Protein AF-A0A925IRX0-F1 (afdb_monomer_lite)

Foldseek 3Di:
DDDDDDDDDDDDDDDDDDDDDDDDDDDDDDPPPPPPVPQPPQDPAACQCCVVQAQHWCVVVVVCNVNVVLVQVCVQCVVCSVVVVQFFDDKGGFHDDPQKTKIKGGHVPPCQQWIKIWIAGNPVRWIKIWIQHQLDIDITTGVPDDDDDDDVRVVVVVVSSVSNND

Radius of gyration: 24.87 Å; chains: 1; bounding box: 64×58×49 Å

Secondary structure (DSSP, 8-state):
--------------------------------------PPS-----GGGGGGGTTS-GGGGTHHHHTTHHHHHHHHHGGGHHHHHHT--EEPPPEEETTEEEEEEE-TT-TTTEEEEEEEETTTTEEEEEEEETTEEEEEEGGG--PPPPHHHHHHHHHHHHHTT-

pLDDT: mean 82.04, std 22.88, range [30.75, 98.75]

Structure (mmCIF, N/CA/C/O backbone):
data_AF-A0A925IRX0-F1
#
_entry.id   AF-A0A925IRX0-F1
#
loop_
_atom_site.group_PDB
_atom_site.id
_atom_site.type_symbol
_atom_site.label_atom_id
_atom_site.label_alt_id
_atom_site.label_comp_id
_atom_site.label_asym_id
_atom_site.label_entity_id
_atom_site.label_seq_id
_atom_site.pdbx_PDB_ins_code
_atom_site.Cartn_x
_atom_site.Cartn_y
_atom_site.Cartn_z
_atom_site.occupancy
_atom_site.B_iso_or_equiv
_atom_site.auth_seq_id
_atom_site.auth_comp_id
_atom_site.auth_asym_id
_atom_site.auth_atom_id
_atom_site.pdbx_PDB_model_num
ATOM 1 N N . MET A 1 1 ? -40.282 -42.799 31.277 1.00 43.88 1 MET A N 1
ATOM 2 C CA . MET A 1 1 ? -39.822 -42.235 29.990 1.00 43.88 1 MET A CA 1
ATOM 3 C C . MET A 1 1 ? -40.592 -42.891 28.855 1.00 43.88 1 MET A C 1
ATOM 5 O O . MET A 1 1 ? -40.743 -44.103 28.895 1.00 43.88 1 MET A O 1
ATOM 9 N N . LYS A 1 2 ? -40.968 -42.069 27.864 1.00 43.22 2 LYS A N 1
ATOM 10 C CA . LYS A 1 2 ? -41.411 -42.392 26.493 1.00 43.22 2 LYS A CA 1
ATOM 11 C C . LYS A 1 2 ? -42.859 -42.869 26.315 1.00 43.22 2 LYS A C 1
ATOM 13 O O . LYS A 1 2 ? -43.151 -44.056 26.311 1.00 43.22 2 LYS A O 1
ATOM 18 N N . TYR A 1 3 ? -43.717 -41.882 26.062 1.00 48.50 3 TYR A N 1
ATOM 19 C CA . TYR A 1 3 ? -44.943 -42.017 25.283 1.00 48.50 3 TYR A CA 1
ATOM 20 C C . TYR A 1 3 ? -44.825 -41.209 23.982 1.00 48.50 3 TYR A C 1
ATOM 22 O O . TYR A 1 3 ? -44.063 -40.244 23.936 1.00 48.50 3 TYR A O 1
ATOM 30 N N . PHE A 1 4 ? -45.681 -41.576 23.022 1.00 51.09 4 PHE A N 1
ATOM 31 C CA . PHE A 1 4 ? -46.110 -40.835 21.827 1.00 51.09 4 PHE A CA 1
ATOM 32 C C . PHE A 1 4 ? -45.098 -40.798 20.672 1.00 51.09 4 PHE A C 1
ATOM 34 O O . PHE A 1 4 ? -44.084 -40.122 20.747 1.00 51.09 4 PHE A O 1
ATOM 41 N N . THR A 1 5 ? -45.196 -41.650 19.643 1.00 53.38 5 THR A N 1
ATOM 42 C CA . THR A 1 5 ? -46.259 -41.843 18.623 1.00 53.38 5 THR A CA 1
ATOM 43 C C . THR A 1 5 ? -46.452 -40.621 17.713 1.00 53.38 5 THR A C 1
ATOM 45 O O . THR A 1 5 ? -46.719 -39.529 18.198 1.00 53.38 5 THR A O 1
ATOM 48 N N . VAL A 1 6 ? -46.460 -40.905 16.402 1.00 52.84 6 VAL A N 1
ATOM 49 C CA . VAL A 1 6 ? -47.208 -40.262 15.297 1.00 52.84 6 VAL A CA 1
ATOM 50 C C . VAL A 1 6 ? -46.368 -39.631 14.166 1.00 52.84 6 VAL A C 1
ATOM 52 O O . VAL A 1 6 ? -45.613 -38.680 14.321 1.00 52.84 6 VAL A O 1
ATOM 55 N N . ILE A 1 7 ? -46.589 -40.257 13.010 1.00 58.22 7 ILE A N 1
ATOM 56 C CA . ILE A 1 7 ? -46.227 -40.029 11.607 1.00 58.22 7 ILE A CA 1
ATOM 57 C C . ILE A 1 7 ? -46.893 -38.770 11.021 1.00 58.22 7 ILE A C 1
ATOM 59 O O . ILE A 1 7 ? -48.077 -38.584 11.268 1.00 58.22 7 ILE A O 1
ATOM 63 N N . THR A 1 8 ? -46.203 -38.038 10.130 1.00 55.28 8 THR A N 1
ATOM 64 C CA . THR A 1 8 ? -46.781 -37.311 8.958 1.00 55.28 8 THR A CA 1
ATOM 65 C C . THR A 1 8 ? -45.620 -36.834 8.057 1.00 55.28 8 THR A C 1
ATOM 67 O O . THR A 1 8 ? -44.768 -36.097 8.536 1.00 55.28 8 THR A O 1
ATOM 70 N N . VAL A 1 9 ? -45.346 -37.418 6.874 1.00 49.88 9 VAL A N 1
ATOM 71 C CA . VAL A 1 9 ? -45.992 -37.204 5.544 1.00 49.88 9 VAL A CA 1
ATOM 72 C C . VAL A 1 9 ? -45.845 -35.730 5.109 1.00 49.88 9 VAL A C 1
ATOM 74 O O . VAL A 1 9 ? -46.446 -34.867 5.727 1.00 49.88 9 VAL A O 1
ATOM 77 N N . LEU A 1 10 ? -44.878 -35.350 4.259 1.00 52.12 10 LEU A N 1
ATOM 78 C CA . LEU A 1 10 ? -44.759 -35.520 2.793 1.00 52.12 10 LEU A CA 1
ATOM 79 C C . LEU A 1 10 ? -45.610 -34.507 1.975 1.00 52.12 10 LEU A C 1
ATOM 81 O O . LEU A 1 10 ? -46.830 -34.519 2.064 1.00 52.12 10 LEU A O 1
ATOM 85 N N . ILE A 1 11 ? -44.911 -33.771 1.084 1.00 51.62 11 ILE A N 1
ATOM 86 C CA . ILE A 1 11 ? -45.360 -33.115 -0.174 1.00 51.62 11 ILE A CA 1
ATOM 87 C C . ILE A 1 11 ? -46.099 -31.754 -0.069 1.00 51.62 11 ILE A C 1
ATOM 89 O O . ILE A 1 11 ? -47.237 -31.682 0.372 1.00 51.62 11 ILE A O 1
ATOM 93 N N . LEU A 1 12 ? -45.482 -30.676 -0.590 1.00 51.78 12 LEU A N 1
ATOM 94 C CA . LEU A 1 12 ? -45.866 -30.057 -1.879 1.00 51.78 12 LEU A CA 1
ATOM 95 C C . LEU A 1 12 ? -44.923 -28.928 -2.330 1.00 51.78 12 LEU A C 1
ATOM 97 O O . LEU A 1 12 ? -44.625 -27.986 -1.602 1.00 51.78 12 LEU A O 1
ATOM 101 N N . LEU A 1 13 ? -44.518 -29.055 -3.595 1.00 52.34 13 LEU A N 1
ATOM 102 C CA . LEU A 1 13 ? -43.971 -28.028 -4.471 1.00 52.34 13 LEU A CA 1
ATOM 103 C C . LEU A 1 13 ? -44.985 -26.905 -4.721 1.00 52.34 13 LEU A C 1
ATOM 105 O O . LEU A 1 13 ? -46.147 -27.182 -5.009 1.00 52.34 13 LEU A O 1
ATOM 109 N N . ILE A 1 14 ? -44.490 -25.670 -4.802 1.00 61.84 14 ILE A N 1
ATOM 110 C CA . ILE A 1 14 ? -45.041 -24.646 -5.695 1.00 61.84 14 ILE A CA 1
ATOM 111 C C . ILE A 1 14 ? -43.889 -23.949 -6.422 1.00 61.84 14 ILE A C 1
ATOM 113 O O . ILE A 1 14 ? -43.140 -23.165 -5.848 1.00 61.84 14 ILE A O 1
ATOM 117 N N . CYS A 1 15 ? -43.766 -24.266 -7.711 1.00 49.09 15 CYS A N 1
ATOM 118 C CA . CYS A 1 15 ? -43.222 -23.365 -8.718 1.00 49.09 15 CYS A CA 1
ATOM 119 C C . CYS A 1 15 ? -44.231 -22.235 -8.958 1.00 49.09 15 CYS A C 1
ATOM 121 O O . CYS A 1 15 ? -45.421 -22.511 -9.101 1.00 49.09 15 CYS A O 1
ATOM 123 N N . SER A 1 16 ? -43.758 -21.000 -9.126 1.00 52.62 16 SER A N 1
ATOM 124 C CA . SER A 1 16 ? -44.437 -20.054 -10.012 1.00 52.62 16 SER A CA 1
ATOM 125 C C . SER A 1 16 ? -43.451 -19.065 -10.629 1.00 52.62 16 SER A C 1
ATOM 127 O O . SER A 1 16 ? -42.459 -18.677 -10.018 1.00 52.62 16 SER A O 1
ATOM 129 N N . CYS A 1 17 ? -43.709 -18.751 -11.893 1.00 47.41 17 CYS A N 1
ATOM 130 C CA . CYS A 1 17 ? -42.806 -18.155 -12.867 1.00 47.41 17 CYS A CA 1
ATOM 131 C C . CYS A 1 17 ? -43.184 -16.694 -13.206 1.00 47.41 17 CYS A C 1
ATOM 133 O O . CYS A 1 17 ? -44.300 -16.265 -12.945 1.00 47.41 17 CYS A O 1
ATOM 135 N N . LYS A 1 18 ? -42.307 -16.058 -14.004 1.00 48.94 18 LYS A N 1
ATOM 136 C CA . LYS A 1 18 ? -42.635 -15.340 -15.263 1.00 48.94 18 LYS A CA 1
ATOM 137 C C . LYS A 1 18 ? -43.004 -13.840 -15.235 1.00 48.94 18 LYS A C 1
ATOM 139 O O . LYS A 1 18 ? -44.150 -13.457 -15.084 1.00 48.94 18 LYS A O 1
ATOM 144 N N . ASN A 1 19 ? -41.970 -13.053 -15.540 1.00 41.97 19 ASN A N 1
ATOM 145 C CA . ASN A 1 19 ? -41.786 -12.029 -16.588 1.00 41.97 19 ASN A CA 1
ATOM 146 C C . ASN A 1 19 ? -42.921 -11.102 -17.109 1.00 41.97 19 ASN A C 1
ATOM 148 O O . ASN A 1 19 ? -43.944 -11.568 -17.603 1.00 41.97 19 ASN A O 1
ATOM 152 N N . ASN A 1 20 ? -42.497 -9.832 -17.254 1.00 44.22 20 ASN A N 1
ATOM 153 C CA . ASN A 1 20 ? -42.852 -8.730 -18.171 1.00 44.22 20 ASN A CA 1
ATOM 154 C C . ASN A 1 20 ? -43.992 -7.724 -17.887 1.00 44.22 20 ASN A C 1
ATOM 156 O O . ASN A 1 20 ? -45.174 -8.030 -17.979 1.00 44.22 20 ASN A O 1
ATOM 160 N N . SER A 1 21 ? -43.517 -6.474 -17.756 1.00 41.56 21 SER A N 1
ATOM 161 C CA . SER A 1 21 ? -43.983 -5.182 -18.288 1.00 41.56 21 SER A CA 1
ATOM 162 C C . SER A 1 21 ? -45.386 -4.657 -17.991 1.00 41.56 21 SER A C 1
ATOM 164 O O . SER A 1 21 ? -46.404 -5.167 -18.447 1.00 41.56 21 SER A O 1
ATOM 166 N N . SER A 1 22 ? -45.390 -3.455 -17.418 1.00 43.50 22 SER A N 1
ATOM 167 C CA . SER A 1 22 ? -46.325 -2.383 -17.758 1.00 43.50 22 SER A CA 1
ATOM 168 C C . SER A 1 22 ? -45.550 -1.054 -17.757 1.00 43.50 22 SER A C 1
ATOM 170 O O . SER A 1 22 ? -44.928 -0.714 -16.753 1.00 43.50 22 SER A O 1
ATOM 172 N N . ASN A 1 23 ? -45.554 -0.360 -18.905 1.00 41.97 23 ASN A N 1
ATOM 173 C CA . ASN A 1 23 ? -45.399 1.104 -19.027 1.00 41.97 23 ASN A CA 1
ATOM 174 C C . ASN A 1 23 ? -46.487 1.783 -18.153 1.00 41.97 23 ASN A C 1
ATOM 176 O O . ASN A 1 23 ? -47.476 1.134 -17.824 1.00 41.97 23 ASN A O 1
ATOM 180 N N . ASP A 1 24 ? -46.459 3.047 -17.745 1.00 38.00 24 ASP A N 1
ATOM 181 C CA . ASP A 1 24 ? -45.922 4.284 -18.315 1.00 38.00 24 ASP A CA 1
ATOM 182 C C . ASP A 1 24 ? -46.058 5.378 -17.231 1.00 38.00 24 ASP A C 1
ATOM 184 O O . ASP A 1 24 ? -46.869 5.211 -16.315 1.00 38.00 24 ASP A O 1
ATOM 188 N N . GLY A 1 25 ? -45.377 6.520 -17.379 1.00 32.44 25 GLY A N 1
ATOM 189 C CA . GLY A 1 25 ? -45.796 7.757 -16.694 1.00 32.44 25 GLY A CA 1
ATOM 190 C C . GLY A 1 25 ? -44.708 8.587 -16.012 1.00 32.44 25 GLY A C 1
ATOM 191 O O . GLY A 1 25 ? -44.639 8.617 -14.790 1.00 32.44 25 GLY A O 1
ATOM 192 N N . ASP A 1 26 ? -43.892 9.248 -16.837 1.00 32.72 26 ASP A N 1
ATOM 193 C CA . ASP A 1 26 ? -43.465 10.659 -16.757 1.00 32.72 26 ASP A CA 1
ATOM 194 C C . ASP A 1 26 ? -43.379 11.364 -15.379 1.00 32.72 26 ASP A C 1
ATOM 196 O O . ASP A 1 26 ? -44.384 11.555 -14.697 1.00 32.72 26 ASP A O 1
ATOM 200 N N . MET A 1 27 ? -42.187 11.869 -15.025 1.00 30.75 27 MET A N 1
ATOM 201 C CA . MET A 1 27 ? -41.894 13.318 -14.977 1.00 30.75 27 MET A CA 1
ATOM 202 C C . MET A 1 27 ? -40.616 13.629 -14.163 1.00 30.75 27 MET A C 1
ATOM 204 O O . MET A 1 27 ? -40.441 13.180 -13.036 1.00 30.75 27 MET A O 1
ATOM 208 N N . GLN A 1 28 ? -39.790 14.509 -14.742 1.00 31.94 28 GLN A N 1
ATOM 209 C CA . GLN A 1 28 ? -38.768 15.375 -14.125 1.00 31.94 28 GLN A CA 1
ATOM 210 C C . GLN A 1 28 ? -37.392 14.820 -13.684 1.00 31.94 28 GLN A C 1
ATOM 212 O O . GLN A 1 28 ? -37.211 14.225 -12.630 1.00 31.94 28 GLN A O 1
ATOM 217 N N . THR A 1 29 ? -36.393 15.270 -14.455 1.00 31.16 29 THR A N 1
ATOM 218 C CA . THR A 1 29 ? -35.217 16.039 -14.000 1.00 31.16 29 THR A CA 1
ATOM 219 C C . THR A 1 29 ? -34.225 15.354 -13.063 1.00 31.16 29 THR A C 1
ATOM 221 O O . THR A 1 29 ? -34.342 15.424 -11.847 1.00 31.16 29 THR A O 1
ATOM 224 N N . THR A 1 30 ? -33.130 14.851 -13.628 1.00 32.03 30 THR A N 1
ATOM 225 C CA . THR A 1 30 ? -31.762 15.393 -13.471 1.00 32.03 30 THR A CA 1
ATOM 226 C C . THR A 1 30 ? -30.802 14.428 -14.155 1.00 32.03 30 THR A C 1
ATOM 228 O O . THR A 1 30 ? -30.799 13.238 -13.850 1.00 32.03 30 THR A O 1
ATOM 231 N N . ASP A 1 31 ? -29.990 14.943 -15.079 1.00 32.28 31 ASP A N 1
ATOM 232 C CA . ASP A 1 31 ? -28.845 14.231 -15.644 1.00 32.28 31 ASP A CA 1
ATOM 233 C C . ASP A 1 31 ? -27.882 13.851 -14.512 1.00 32.28 31 ASP A C 1
ATOM 235 O O . ASP A 1 31 ? -26.981 14.603 -14.138 1.00 32.28 31 ASP A O 1
ATOM 239 N N . SER A 1 32 ? -28.087 12.672 -13.934 1.00 37.88 32 SER A N 1
ATOM 240 C CA . SER A 1 32 ? -27.049 11.981 -13.188 1.00 37.88 32 SER A CA 1
ATOM 241 C C . SER A 1 32 ? -26.114 11.379 -14.220 1.00 37.88 32 SER A C 1
ATOM 243 O O . SER A 1 32 ? -26.331 10.278 -14.722 1.00 37.88 32 SER A O 1
ATOM 245 N N . ALA A 1 33 ? -25.087 12.153 -14.566 1.00 39.28 33 ALA A N 1
ATOM 246 C CA . ALA A 1 33 ? -23.871 11.622 -15.145 1.00 39.28 33 ALA A CA 1
ATOM 247 C C . ALA A 1 33 ? -23.276 10.648 -14.122 1.00 39.28 33 ALA A C 1
ATOM 249 O O . ALA A 1 33 ? -22.494 11.029 -13.250 1.00 39.28 33 ALA A O 1
ATOM 250 N N . ASP A 1 34 ? -23.709 9.393 -14.219 1.00 35.44 34 ASP A N 1
ATOM 251 C CA . ASP A 1 34 ? -23.053 8.237 -13.636 1.00 35.44 34 ASP A CA 1
ATOM 252 C C . ASP A 1 34 ? -21.657 8.182 -14.255 1.00 35.44 34 ASP A C 1
ATOM 254 O O . ASP A 1 34 ? -21.417 7.620 -15.326 1.00 35.44 34 ASP A O 1
ATOM 258 N N . THR A 1 35 ? -20.732 8.909 -13.632 1.00 39.03 35 THR A N 1
ATOM 259 C CA . THR A 1 35 ? -19.317 8.813 -13.947 1.00 39.03 35 THR A CA 1
ATOM 260 C C . THR A 1 35 ? -18.860 7.505 -13.331 1.00 39.03 35 THR A C 1
ATOM 262 O O . THR A 1 35 ? -18.228 7.477 -12.276 1.00 39.03 35 THR A O 1
ATOM 265 N N . ALA A 1 36 ? -19.200 6.407 -14.006 1.00 42.88 36 ALA A N 1
ATOM 266 C CA . ALA A 1 36 ? -18.468 5.171 -13.889 1.00 42.88 36 ALA A CA 1
ATOM 267 C C . ALA A 1 36 ? -17.001 5.540 -14.120 1.00 42.88 36 ALA A C 1
ATOM 269 O O . ALA A 1 36 ? -16.594 5.865 -15.240 1.00 42.88 36 ALA A O 1
ATOM 270 N N . MET A 1 37 ? -16.222 5.577 -13.034 1.00 36.56 37 MET A N 1
ATOM 271 C CA . MET A 1 37 ? -14.770 5.649 -13.103 1.00 36.56 37 MET A CA 1
ATOM 272 C C . MET A 1 37 ? -14.332 4.445 -13.924 1.00 36.56 37 MET A C 1
ATOM 274 O O . MET A 1 37 ? -14.198 3.336 -13.414 1.00 36.56 37 MET A O 1
ATOM 278 N N . THR A 1 38 ? -14.149 4.670 -15.220 1.00 38.03 38 THR A N 1
ATOM 279 C CA . THR A 1 38 ? -13.452 3.744 -16.092 1.00 38.03 38 THR A CA 1
ATOM 280 C C . THR A 1 38 ? -12.027 3.734 -15.572 1.00 38.03 38 THR A C 1
ATOM 282 O O . THR A 1 38 ? -11.257 4.665 -15.817 1.00 38.03 38 THR A O 1
ATOM 285 N N . LEU A 1 39 ? -11.716 2.727 -14.753 1.00 51.31 39 LEU A N 1
ATOM 286 C CA . LEU A 1 39 ? -10.352 2.437 -14.352 1.00 51.31 39 LEU A CA 1
ATOM 287 C C . LEU A 1 39 ? -9.530 2.332 -15.645 1.00 51.31 39 LEU A C 1
ATOM 289 O O . LEU A 1 39 ? -9.956 1.637 -16.575 1.00 51.31 39 LEU A O 1
ATOM 293 N N . PRO A 1 40 ? -8.403 3.055 -15.756 1.00 50.12 40 PRO A N 1
ATOM 294 C CA . PRO A 1 40 ? -7.519 2.906 -16.899 1.00 50.12 40 PRO A CA 1
ATOM 295 C C . PRO A 1 40 ? -7.167 1.424 -17.084 1.00 50.12 40 PRO A C 1
ATOM 297 O O . PRO A 1 40 ? -7.087 0.703 -16.084 1.00 50.12 40 PRO A O 1
ATOM 300 N N . PRO A 1 41 ? -6.924 0.965 -18.325 1.00 49.56 41 PRO A N 1
ATOM 301 C CA . PRO A 1 41 ? -6.450 -0.395 -18.562 1.00 49.56 41 PRO A CA 1
ATOM 302 C C . PRO A 1 41 ? -5.256 -0.683 -17.649 1.00 49.56 41 PRO A C 1
ATOM 304 O O . PRO A 1 41 ? -4.411 0.201 -17.481 1.00 49.56 41 PRO A O 1
ATOM 307 N N . ALA A 1 42 ? -5.225 -1.884 -17.055 1.00 53.69 42 ALA A N 1
ATOM 308 C CA . ALA A 1 42 ? -4.207 -2.337 -16.110 1.00 53.69 42 ALA A CA 1
ATOM 309 C C . ALA A 1 42 ? -2.815 -1.877 -16.564 1.00 53.69 42 ALA A C 1
ATOM 311 O O . ALA A 1 42 ? -2.228 -2.402 -17.512 1.00 53.69 42 ALA A O 1
ATOM 312 N N . SER A 1 43 ? -2.335 -0.806 -15.935 1.00 51.97 43 SER A N 1
ATOM 313 C CA . SER A 1 43 ? -1.090 -0.161 -16.317 1.00 51.97 43 SER A CA 1
ATOM 314 C C . SER A 1 43 ? 0.046 -1.100 -15.937 1.00 51.97 43 SER A C 1
ATOM 316 O O . SER A 1 43 ? 0.268 -1.372 -14.758 1.00 51.97 43 SER A O 1
ATOM 318 N N . THR A 1 44 ? 0.804 -1.574 -16.926 1.00 61.41 44 THR A N 1
ATOM 319 C CA . THR A 1 44 ? 2.071 -2.294 -16.721 1.00 61.41 44 THR A CA 1
ATOM 320 C C . THR A 1 44 ? 3.195 -1.338 -1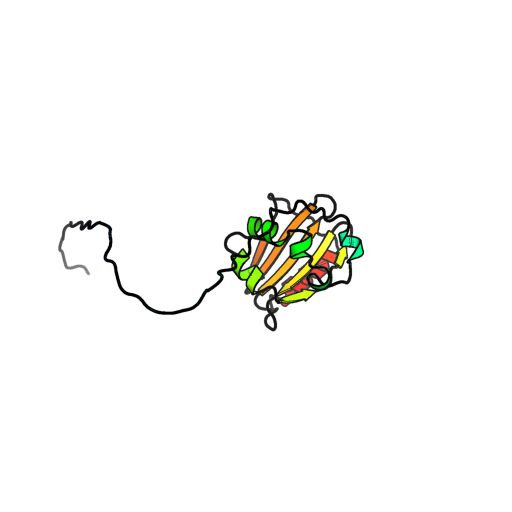6.302 1.00 61.41 44 THR A C 1
ATOM 322 O O . THR A 1 44 ? 4.351 -1.526 -16.687 1.00 61.41 44 THR A O 1
ATOM 325 N N . ALA A 1 45 ? 2.866 -0.264 -15.578 1.00 79.69 45 ALA A N 1
ATOM 326 C CA . ALA A 1 45 ? 3.845 0.664 -15.046 1.00 79.69 45 ALA A CA 1
ATOM 327 C C . ALA A 1 45 ? 4.829 -0.102 -14.162 1.00 79.69 45 ALA A C 1
ATOM 329 O O . ALA A 1 45 ? 4.454 -0.890 -13.290 1.00 79.69 45 ALA A O 1
ATOM 330 N N . ASN A 1 46 ? 6.106 0.114 -14.447 1.00 88.19 46 ASN A N 1
ATOM 331 C CA . ASN A 1 46 ? 7.197 -0.512 -13.734 1.00 88.19 46 ASN A CA 1
ATOM 332 C C . ASN A 1 46 ? 7.573 0.341 -12.514 1.00 88.19 46 ASN A C 1
ATOM 334 O O . ASN A 1 46 ? 7.588 1.563 -12.608 1.00 88.19 46 ASN A O 1
ATOM 338 N N . PHE A 1 47 ? 7.909 -0.291 -11.392 1.00 94.81 47 PHE A N 1
ATOM 339 C CA . PHE A 1 47 ? 8.241 0.401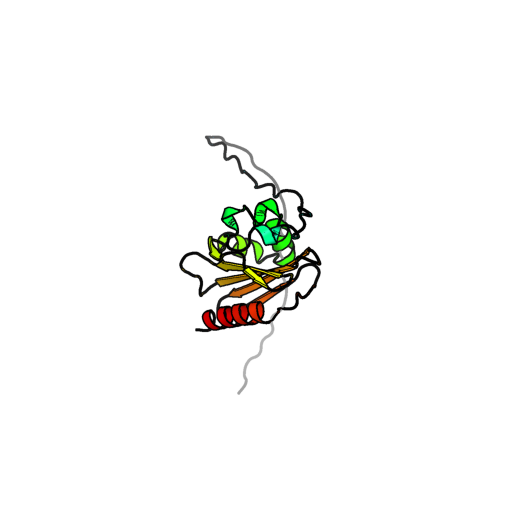 -10.144 1.00 94.81 47 PHE A CA 1
ATOM 340 C C . PHE A 1 47 ? 9.649 1.012 -10.067 1.00 94.81 47 PHE A C 1
ATOM 342 O O . PHE A 1 47 ? 9.932 1.735 -9.116 1.00 94.81 47 PHE A O 1
ATOM 349 N N . LYS A 1 48 ? 10.537 0.773 -11.040 1.00 91.25 48 LYS A N 1
ATOM 350 C CA . LYS A 1 48 ? 11.960 1.175 -10.996 1.00 91.25 48 LYS A CA 1
ATOM 351 C C . LYS A 1 48 ? 12.221 2.648 -10.660 1.00 91.25 48 LYS A C 1
ATOM 353 O O . LYS A 1 48 ? 13.284 2.955 -10.131 1.00 91.25 48 LYS A O 1
ATOM 358 N N . ASP A 1 49 ? 11.321 3.576 -10.982 1.00 94.31 49 ASP A N 1
ATOM 359 C CA . ASP A 1 49 ? 11.504 5.001 -10.685 1.00 94.31 49 ASP A CA 1
ATOM 360 C C . ASP A 1 49 ? 10.951 5.446 -9.319 1.00 94.31 49 ASP A C 1
ATOM 362 O O . ASP A 1 49 ? 11.215 6.582 -8.916 1.00 94.31 49 ASP A O 1
ATOM 366 N N . LEU A 1 50 ? 10.280 4.567 -8.563 1.00 96.38 50 LEU A N 1
ATOM 367 C CA . LEU A 1 50 ? 9.706 4.891 -7.249 1.00 96.38 50 LEU A CA 1
ATOM 368 C C . LEU A 1 50 ? 10.740 5.282 -6.197 1.00 96.38 50 LEU A C 1
ATOM 370 O O . LEU A 1 50 ? 10.418 6.032 -5.276 1.00 96.38 50 LEU A O 1
ATOM 374 N N . GLU A 1 51 ? 11.994 4.859 -6.352 1.00 96.31 51 GLU A N 1
ATOM 375 C CA . GLU A 1 51 ? 13.081 5.260 -5.452 1.00 96.31 51 GLU A CA 1
ATOM 376 C C . GLU A 1 51 ? 13.244 6.784 -5.370 1.00 96.31 51 GLU A C 1
ATOM 378 O O . GLU A 1 51 ? 13.584 7.328 -4.322 1.00 96.31 51 GLU A O 1
ATOM 383 N N . LYS A 1 52 ? 12.932 7.498 -6.460 1.00 97.25 52 LYS A N 1
ATOM 384 C CA . LYS A 1 52 ? 13.005 8.968 -6.541 1.00 97.25 52 LYS A CA 1
ATOM 385 C C . LYS A 1 52 ? 11.904 9.667 -5.741 1.00 97.25 52 LYS A C 1
ATOM 387 O O . LYS A 1 52 ? 11.876 10.897 -5.664 1.00 97.25 52 LYS A O 1
ATOM 392 N N . HIS A 1 53 ? 10.960 8.904 -5.202 1.00 98.12 53 HIS A N 1
ATOM 393 C CA . HIS A 1 53 ? 9.805 9.398 -4.467 1.00 98.12 53 HIS A CA 1
ATOM 394 C C . HIS A 1 53 ? 9.782 8.937 -3.005 1.00 98.12 53 HIS A C 1
ATOM 396 O O . HIS A 1 53 ? 8.814 9.214 -2.300 1.00 98.12 53 HIS A O 1
ATOM 402 N N . VAL A 1 54 ? 10.848 8.286 -2.528 1.00 98.38 54 VAL A N 1
ATOM 403 C CA . VAL A 1 54 ? 11.022 7.960 -1.106 1.00 98.38 54 VAL A CA 1
ATOM 404 C C . VAL A 1 54 ? 10.880 9.228 -0.259 1.00 98.38 54 VAL A C 1
ATOM 406 O O . VAL A 1 54 ? 11.443 10.274 -0.581 1.00 98.38 54 VAL A O 1
ATOM 409 N N . GLY A 1 55 ? 10.109 9.130 0.822 1.00 98.50 55 GLY A N 1
ATOM 410 C CA . GLY A 1 55 ? 9.789 10.239 1.719 1.00 98.50 55 GLY A CA 1
ATOM 411 C C . GLY A 1 55 ? 8.577 11.080 1.307 1.00 98.50 55 GLY A C 1
ATOM 412 O O . GLY A 1 55 ? 8.153 11.914 2.102 1.00 98.50 55 GLY A O 1
ATOM 413 N N . LYS A 1 56 ? 7.989 10.850 0.127 1.00 98.62 56 LYS A N 1
ATOM 414 C CA . LYS A 1 56 ? 6.707 11.454 -0.277 1.00 98.62 56 LYS A CA 1
ATOM 415 C C . LYS A 1 56 ? 5.533 10.573 0.127 1.00 98.62 56 LYS A C 1
ATOM 417 O O . LYS A 1 56 ? 5.710 9.370 0.286 1.00 98.62 56 LYS A O 1
ATOM 422 N N . LEU A 1 57 ? 4.344 11.141 0.267 1.00 98.50 57 LEU A N 1
ATOM 423 C CA . LEU A 1 57 ? 3.102 10.387 0.449 1.00 98.50 57 LEU A CA 1
ATOM 424 C C . LEU A 1 57 ? 2.599 9.819 -0.893 1.00 98.50 57 LEU A C 1
ATOM 426 O O . LEU A 1 57 ? 2.799 10.460 -1.929 1.00 98.50 57 LEU A O 1
ATOM 430 N N . PRO A 1 58 ? 1.906 8.663 -0.907 1.00 98.31 58 PRO A N 1
ATOM 431 C CA . PRO A 1 58 ? 1.312 8.115 -2.128 1.00 98.31 58 PRO A CA 1
ATOM 432 C C . PRO A 1 58 ? 0.436 9.115 -2.902 1.00 98.31 58 PRO A C 1
ATOM 434 O O . PRO A 1 58 ? 0.552 9.193 -4.126 1.00 98.31 58 PRO A O 1
ATOM 437 N N . LYS A 1 59 ? -0.373 9.934 -2.217 1.00 97.69 59 LYS A N 1
ATOM 438 C CA . LYS A 1 59 ? -1.216 10.973 -2.834 1.00 97.69 59 LYS A CA 1
ATOM 439 C C . LYS A 1 59 ? -0.430 12.130 -3.443 1.00 97.69 59 LYS A C 1
ATOM 441 O O . LYS A 1 59 ? -0.897 12.743 -4.388 1.00 97.69 59 LYS A O 1
ATOM 446 N N . GLU A 1 60 ? 0.764 12.442 -2.936 1.00 98.12 60 GLU A N 1
ATOM 447 C CA . GLU A 1 60 ? 1.578 13.556 -3.454 1.00 98.12 60 GLU A CA 1
ATOM 448 C C . GLU A 1 60 ? 2.162 13.266 -4.840 1.00 98.12 60 GLU A C 1
ATOM 450 O O . GLU A 1 60 ? 2.611 14.180 -5.533 1.00 98.12 60 GLU A O 1
ATOM 455 N N . ILE A 1 61 ? 2.208 11.992 -5.228 1.00 97.19 61 ILE A N 1
ATOM 456 C CA . ILE A 1 61 ? 2.756 11.529 -6.507 1.00 97.19 61 ILE A CA 1
ATOM 457 C C . ILE A 1 61 ? 1.720 10.784 -7.354 1.00 97.19 61 ILE A C 1
ATOM 459 O O . ILE A 1 61 ? 2.101 10.121 -8.322 1.00 97.19 61 ILE A O 1
ATOM 463 N N . ASP A 1 62 ? 0.444 10.841 -6.958 1.00 96.75 62 ASP A N 1
ATOM 464 C CA . ASP A 1 62 ? -0.658 10.079 -7.549 1.00 96.75 62 ASP A CA 1
ATOM 465 C C . ASP A 1 62 ? -0.315 8.590 -7.733 1.00 96.75 62 ASP A C 1
ATOM 467 O O . ASP A 1 62 ? -0.607 7.991 -8.770 1.00 96.75 62 ASP A O 1
ATOM 471 N N . LEU A 1 63 ? 0.339 7.984 -6.732 1.00 97.06 63 LEU A N 1
ATOM 472 C CA . LEU A 1 63 ? 0.976 6.666 -6.826 1.00 97.06 63 LEU A CA 1
ATOM 473 C C . LEU A 1 63 ? 0.027 5.602 -7.395 1.00 97.06 63 LEU A C 1
ATOM 475 O O . LEU A 1 63 ? 0.378 4.882 -8.329 1.00 97.06 63 LEU A O 1
ATOM 479 N N . PHE A 1 64 ? -1.189 5.525 -6.852 1.00 96.38 64 PHE A N 1
ATOM 480 C CA . PHE A 1 64 ? -2.164 4.511 -7.243 1.00 96.38 64 PHE A CA 1
ATOM 481 C C . PHE A 1 64 ? -2.614 4.643 -8.695 1.00 96.38 64 PHE A C 1
ATOM 483 O O . PHE A 1 64 ? -2.761 3.635 -9.385 1.00 96.38 64 PHE A O 1
ATOM 490 N N . GLN A 1 65 ? -2.801 5.873 -9.166 1.00 94.69 65 GLN A N 1
ATOM 491 C CA . GLN A 1 65 ? -3.226 6.145 -10.531 1.00 94.69 65 GLN A CA 1
ATOM 492 C C . GLN A 1 65 ? -2.055 5.987 -11.505 1.00 94.69 65 GLN A C 1
ATOM 494 O O . GLN A 1 65 ? -2.157 5.249 -12.484 1.00 94.69 65 GLN A O 1
ATOM 499 N N . LYS A 1 66 ? -0.922 6.642 -11.219 1.00 94.62 66 LYS A N 1
ATOM 500 C CA . LYS A 1 66 ? 0.262 6.671 -12.088 1.00 94.62 66 LYS A CA 1
ATOM 501 C C . LYS A 1 66 ? 0.834 5.272 -12.329 1.00 94.62 66 LYS A C 1
ATOM 503 O O . LYS A 1 66 ? 1.256 4.978 -13.445 1.00 94.62 66 LYS A O 1
ATOM 508 N N . TYR A 1 67 ? 0.813 4.408 -11.312 1.00 94.75 67 TYR A N 1
ATOM 509 C CA . TYR A 1 67 ? 1.350 3.047 -11.402 1.00 94.75 67 TYR A CA 1
ATOM 510 C C . TYR A 1 67 ? 0.275 1.960 -11.541 1.00 94.75 67 TYR A C 1
ATOM 512 O O . TYR A 1 67 ? 0.588 0.774 -11.454 1.00 94.75 67 TYR A O 1
ATOM 520 N N . GLY A 1 68 ? -0.991 2.344 -11.744 1.00 94.75 68 GLY A N 1
ATOM 521 C CA . GLY A 1 68 ? -2.104 1.403 -11.899 1.00 94.75 68 GLY A CA 1
ATOM 522 C C . GLY A 1 68 ? -2.319 0.474 -10.707 1.00 94.75 68 GLY A C 1
ATOM 523 O O . GLY A 1 68 ? -2.805 -0.642 -10.889 1.00 94.75 68 GLY A O 1
ATOM 524 N N . LEU A 1 69 ? -1.956 0.900 -9.493 1.00 96.50 69 LEU A N 1
ATOM 525 C CA . LEU A 1 69 ? -2.058 0.044 -8.312 1.00 96.50 69 LEU A CA 1
ATOM 526 C C . LEU A 1 69 ? -3.508 -0.307 -7.988 1.00 96.50 69 LEU A C 1
ATOM 528 O O . LEU A 1 69 ? -3.740 -1.400 -7.498 1.00 96.50 69 LEU A O 1
ATOM 532 N N . TYR A 1 70 ? -4.486 0.564 -8.277 1.00 96.06 70 TYR A N 1
ATOM 533 C CA . TYR A 1 70 ? -5.891 0.240 -7.997 1.00 96.06 70 TYR A CA 1
ATOM 534 C C . TYR A 1 70 ? -6.349 -1.022 -8.723 1.00 96.06 70 TYR A C 1
ATOM 536 O O . TYR A 1 70 ? -6.867 -1.917 -8.071 1.00 96.06 70 TYR A O 1
ATOM 544 N N . SER A 1 71 ? -6.087 -1.131 -10.028 1.00 96.12 71 SER A N 1
ATOM 545 C CA . SER A 1 71 ? -6.449 -2.324 -10.802 1.00 96.12 71 SER A CA 1
ATOM 546 C C . SER A 1 71 ? -5.742 -3.574 -10.274 1.00 96.12 71 SER A C 1
ATOM 548 O O . SER A 1 71 ? -6.364 -4.619 -10.128 1.00 96.12 71 SER A O 1
ATOM 550 N N . ARG A 1 72 ? -4.452 -3.468 -9.938 1.00 96.31 72 ARG A N 1
ATOM 551 C CA . ARG A 1 72 ? -3.660 -4.611 -9.458 1.00 96.31 72 ARG A CA 1
ATOM 552 C C . ARG A 1 72 ? -4.079 -5.060 -8.057 1.00 96.31 72 ARG A C 1
ATOM 554 O O . ARG A 1 72 ? -4.148 -6.251 -7.777 1.00 96.31 72 ARG A O 1
ATOM 561 N N . ILE A 1 73 ? -4.383 -4.107 -7.177 1.00 97.94 73 ILE A N 1
ATOM 562 C CA . ILE A 1 73 ? -4.852 -4.379 -5.816 1.00 97.94 73 ILE A CA 1
ATOM 563 C C . ILE A 1 73 ? -6.280 -4.936 -5.845 1.00 97.94 73 ILE A C 1
ATOM 565 O O . ILE A 1 73 ? -6.579 -5.876 -5.112 1.00 97.94 73 ILE A O 1
ATOM 569 N N . GLU A 1 74 ? -7.145 -4.419 -6.718 1.00 97.88 74 GLU A N 1
ATOM 570 C CA . GLU A 1 74 ? -8.475 -4.985 -6.967 1.00 97.88 74 GLU A CA 1
ATOM 571 C C . GLU A 1 74 ? -8.384 -6.450 -7.391 1.00 97.88 74 GLU A C 1
ATOM 573 O O . GLU A 1 74 ? -9.092 -7.307 -6.855 1.00 97.88 74 GLU A O 1
ATOM 578 N N . ASP A 1 75 ? -7.437 -6.761 -8.276 1.00 97.25 75 ASP A N 1
ATOM 579 C CA . ASP A 1 75 ? -7.228 -8.119 -8.748 1.00 97.25 75 ASP A CA 1
ATOM 580 C C . ASP A 1 75 ? -6.790 -9.097 -7.654 1.00 97.25 75 ASP A C 1
ATOM 582 O O . ASP A 1 75 ? -7.206 -10.255 -7.705 1.00 97.25 75 ASP A O 1
ATOM 586 N N . ILE A 1 76 ? -6.015 -8.673 -6.655 1.00 97.81 76 ILE A N 1
ATOM 587 C CA . ILE A 1 76 ? -5.558 -9.568 -5.576 1.00 97.81 76 ILE A CA 1
ATOM 588 C C . ILE A 1 76 ? -6.501 -9.584 -4.368 1.00 97.81 76 ILE A C 1
ATOM 590 O O . ILE A 1 76 ? -6.614 -10.610 -3.701 1.00 97.81 76 ILE A O 1
ATOM 594 N N . MET A 1 77 ? -7.198 -8.479 -4.080 1.00 97.75 77 MET A N 1
ATOM 595 C CA . MET A 1 77 ? -8.093 -8.369 -2.920 1.00 97.75 77 MET A CA 1
ATOM 596 C C . MET A 1 77 ? -9.525 -8.816 -3.219 1.00 97.75 77 MET A C 1
ATOM 598 O O . MET A 1 77 ? -10.253 -9.190 -2.299 1.00 97.75 77 MET A O 1
ATOM 602 N N . LYS A 1 78 ? -9.938 -8.799 -4.493 1.00 96.81 78 LYS A N 1
ATOM 603 C CA . LYS A 1 78 ? -11.276 -9.201 -4.945 1.00 96.81 78 LYS A CA 1
ATOM 604 C C . LYS A 1 78 ? -12.381 -8.522 -4.122 1.00 96.81 78 LYS A C 1
ATOM 606 O O . LYS A 1 78 ? -12.520 -7.304 -4.174 1.00 96.81 78 LYS A O 1
ATOM 611 N N . SER A 1 79 ? -13.156 -9.286 -3.349 1.00 97.12 79 SER A N 1
ATOM 612 C CA . SER A 1 79 ? -14.268 -8.772 -2.534 1.00 97.12 79 SER A CA 1
ATOM 613 C C . SER A 1 79 ? -13.850 -7.709 -1.522 1.00 97.12 79 SER A C 1
ATOM 615 O O . SER A 1 79 ? -14.662 -6.862 -1.160 1.00 97.12 79 SER A O 1
ATOM 617 N N . ASP A 1 80 ? -12.593 -7.733 -1.082 1.00 96.75 80 ASP A N 1
ATOM 618 C CA . ASP A 1 80 ? -12.104 -6.872 -0.007 1.00 96.75 80 ASP A CA 1
ATOM 619 C C . ASP A 1 80 ? -11.591 -5.520 -0.554 1.00 96.75 80 ASP A C 1
ATOM 621 O O . ASP A 1 80 ? -11.266 -4.613 0.215 1.00 96.75 80 ASP A O 1
ATOM 625 N N . PHE A 1 81 ? -11.562 -5.343 -1.884 1.00 98.06 81 PHE A N 1
ATOM 626 C CA . PHE A 1 81 ? -11.079 -4.121 -2.533 1.00 98.06 81 PHE A CA 1
ATOM 627 C C . PHE A 1 81 ? -11.964 -2.895 -2.281 1.00 98.06 81 PHE A C 1
ATOM 629 O O . PHE A 1 81 ? -11.450 -1.794 -2.080 1.00 98.06 81 PHE A O 1
ATOM 636 N N . ALA A 1 82 ? -13.289 -3.065 -2.277 1.00 97.69 82 ALA A N 1
ATOM 637 C CA . ALA A 1 82 ? -14.212 -1.950 -2.061 1.00 97.69 82 ALA A CA 1
ATOM 638 C C . ALA A 1 82 ? -13.966 -1.291 -0.694 1.00 97.69 82 ALA A C 1
ATOM 640 O O . ALA A 1 82 ? -13.817 -0.073 -0.603 1.00 97.69 82 ALA A O 1
ATOM 641 N N . GLU A 1 83 ? -13.817 -2.115 0.346 1.00 96.12 83 GLU A N 1
ATOM 642 C CA . GLU A 1 83 ? -13.489 -1.653 1.692 1.00 96.12 83 GLU A CA 1
ATOM 643 C C . GLU A 1 83 ? -12.084 -1.038 1.762 1.00 96.12 83 GLU A C 1
ATOM 645 O O . GLU A 1 83 ? -11.897 -0.013 2.415 1.00 96.12 83 GLU A O 1
ATOM 650 N N . PHE A 1 84 ? -11.097 -1.633 1.081 1.00 97.50 84 PHE A N 1
ATOM 651 C CA . PHE A 1 84 ? -9.755 -1.055 0.970 1.00 97.50 84 PHE A CA 1
ATOM 652 C C . PHE A 1 84 ? -9.798 0.375 0.425 1.00 97.50 84 PHE A C 1
ATOM 654 O O . PHE A 1 84 ? -9.213 1.279 1.018 1.00 97.50 84 PHE A O 1
ATOM 661 N N . LYS A 1 85 ? -10.514 0.588 -0.683 1.00 96.88 85 LYS A N 1
ATOM 662 C CA . LYS A 1 85 ? -10.602 1.895 -1.337 1.00 96.88 85 LYS A CA 1
ATOM 663 C C . LYS A 1 85 ? -11.324 2.921 -0.463 1.00 96.88 85 LYS A C 1
ATOM 665 O O . LYS A 1 85 ? -10.887 4.066 -0.401 1.00 96.88 85 LYS A O 1
ATOM 670 N N . GLU A 1 86 ? -12.397 2.518 0.215 1.00 96.25 86 GLU A N 1
ATOM 671 C CA . GLU A 1 86 ? -13.140 3.380 1.145 1.00 96.25 86 GLU A CA 1
ATOM 672 C C . GLU A 1 86 ? -12.274 3.814 2.338 1.00 96.25 86 GLU A C 1
ATOM 674 O O . GLU A 1 86 ? -12.264 4.986 2.721 1.00 96.25 86 GLU A O 1
ATOM 679 N N . ASN A 1 87 ? -11.497 2.878 2.884 1.00 95.62 87 ASN A N 1
ATOM 680 C CA . ASN A 1 87 ? -10.697 3.083 4.085 1.00 95.62 87 ASN A CA 1
ATOM 681 C C . ASN A 1 87 ? -9.274 3.587 3.812 1.00 95.62 87 ASN A C 1
ATOM 683 O O . ASN A 1 87 ? -8.499 3.689 4.752 1.00 95.62 87 ASN A O 1
ATOM 687 N N . TRP A 1 88 ? -8.885 3.903 2.575 1.00 96.94 88 TRP A N 1
ATOM 688 C CA . TRP A 1 88 ? -7.571 4.491 2.295 1.00 96.94 88 TRP A CA 1
ATOM 689 C C . TRP A 1 88 ? -7.633 6.020 2.401 1.00 96.94 88 TRP A C 1
ATOM 691 O O . TRP A 1 88 ? -7.925 6.707 1.420 1.00 96.94 88 TRP A O 1
ATOM 701 N N . ASN A 1 89 ? -7.406 6.581 3.596 1.00 95.50 89 ASN A N 1
ATOM 702 C CA . ASN A 1 89 ? -7.536 8.031 3.823 1.00 95.50 89 ASN A CA 1
ATOM 703 C C . ASN A 1 89 ? -6.284 8.668 4.442 1.00 95.50 89 ASN A C 1
ATOM 705 O O . ASN A 1 89 ? -5.835 9.725 3.994 1.00 95.50 89 ASN A O 1
ATOM 709 N N . GLU A 1 90 ? -5.726 8.036 5.474 1.00 96.62 90 GLU A N 1
ATOM 710 C CA . GLU A 1 90 ? -4.458 8.423 6.088 1.00 96.62 90 GLU A CA 1
ATOM 711 C C . GLU A 1 90 ? -3.369 7.472 5.610 1.00 96.62 90 GLU A C 1
ATOM 713 O O . GLU A 1 90 ? -3.573 6.263 5.581 1.00 96.62 90 GLU A O 1
ATOM 718 N N . GLU A 1 91 ? -2.216 8.007 5.226 1.00 97.31 91 GLU A N 1
ATOM 719 C CA . GLU A 1 91 ? -1.132 7.241 4.617 1.00 97.31 91 GLU A CA 1
ATOM 720 C C . GLU A 1 91 ? 0.229 7.716 5.119 1.00 97.31 91 GLU A C 1
ATOM 722 O O . GLU A 1 91 ? 0.394 8.870 5.525 1.00 97.31 91 GLU A O 1
ATOM 727 N N . THR A 1 92 ? 1.212 6.817 5.101 1.00 98.06 92 THR A N 1
ATOM 728 C CA . THR A 1 92 ? 2.593 7.133 5.477 1.00 98.06 92 THR A CA 1
ATOM 729 C C . THR A 1 92 ? 3.473 7.372 4.252 1.00 98.06 92 THR A C 1
ATOM 731 O O . THR A 1 92 ? 3.165 6.888 3.159 1.00 98.06 92 THR A O 1
ATOM 734 N N . PRO A 1 93 ? 4.585 8.116 4.406 1.00 98.69 93 PRO A N 1
ATOM 735 C CA . PRO A 1 93 ? 5.519 8.308 3.310 1.00 98.69 93 PRO A CA 1
ATOM 736 C C . PRO A 1 93 ? 6.104 6.993 2.799 1.00 98.69 93 PRO A C 1
ATOM 738 O O . PRO A 1 93 ? 6.345 6.070 3.580 1.00 98.69 93 PRO A O 1
ATOM 741 N N . LEU A 1 94 ? 6.412 6.948 1.503 1.00 98.75 94 LEU A N 1
ATOM 742 C CA . LEU A 1 94 ? 7.121 5.846 0.867 1.00 98.75 94 LEU A CA 1
ATOM 743 C C . LEU A 1 94 ? 8.462 5.637 1.575 1.00 98.75 94 LEU A C 1
ATOM 745 O O . LEU A 1 94 ? 9.314 6.529 1.605 1.00 98.75 94 LEU A O 1
ATOM 749 N N . LYS A 1 95 ? 8.666 4.444 2.123 1.00 98.56 95 LYS A N 1
ATOM 750 C CA . LYS A 1 95 ? 9.930 4.002 2.707 1.00 98.56 95 LYS A CA 1
ATOM 751 C C . LYS A 1 95 ? 10.618 3.037 1.751 1.00 98.56 95 LYS A C 1
ATOM 753 O O . LYS A 1 95 ? 9.959 2.309 1.016 1.00 98.56 95 LYS A O 1
ATOM 758 N N . LYS A 1 96 ? 11.951 3.017 1.800 1.00 97.62 96 LYS A N 1
ATOM 759 C CA . LYS A 1 96 ? 12.781 2.039 1.091 1.00 97.62 96 LYS A CA 1
ATOM 760 C C . LYS A 1 96 ? 13.494 1.123 2.078 1.00 97.62 96 LYS A C 1
ATOM 762 O O . LYS A 1 96 ? 13.937 1.584 3.138 1.00 97.62 96 LYS A O 1
ATOM 767 N N . ASP A 1 97 ? 13.621 -0.142 1.706 1.00 97.69 97 ASP A N 1
ATOM 768 C CA . ASP A 1 97 ? 14.556 -1.094 2.304 1.00 97.69 97 ASP A CA 1
ATOM 769 C C . ASP A 1 97 ? 15.045 -2.071 1.223 1.00 97.69 97 ASP A C 1
ATOM 771 O O . ASP A 1 97 ? 14.262 -2.841 0.670 1.00 97.69 97 ASP A O 1
ATOM 775 N N . GLY A 1 98 ? 16.326 -1.988 0.854 1.00 95.50 98 GLY A N 1
ATOM 776 C CA . GLY A 1 98 ? 16.864 -2.703 -0.308 1.00 95.50 98 GLY A CA 1
ATOM 777 C C . GLY A 1 98 ? 16.138 -2.331 -1.608 1.00 95.50 98 GLY A C 1
ATOM 778 O O . GLY A 1 98 ? 16.106 -1.157 -1.979 1.00 95.50 98 GLY A O 1
ATOM 779 N N . GLU A 1 99 ? 15.557 -3.335 -2.265 1.00 96.31 99 GLU A N 1
ATOM 780 C CA . GLU A 1 99 ? 14.766 -3.226 -3.504 1.00 96.31 99 GLU A CA 1
ATOM 781 C C . GLU A 1 99 ? 13.250 -3.194 -3.245 1.00 96.31 99 GLU A C 1
ATOM 783 O O . GLU A 1 99 ? 12.449 -3.448 -4.144 1.00 96.31 99 GLU A O 1
ATOM 788 N N . MET A 1 100 ? 12.846 -2.905 -2.006 1.00 97.69 100 MET A N 1
ATOM 789 C CA . MET A 1 100 ? 11.444 -2.811 -1.613 1.00 97.69 100 MET A CA 1
ATOM 790 C C . MET A 1 100 ? 11.069 -1.360 -1.355 1.00 97.69 100 MET A C 1
ATOM 792 O O . MET A 1 100 ? 11.760 -0.646 -0.619 1.00 97.69 100 MET A O 1
ATOM 796 N N . ILE A 1 101 ? 9.935 -0.948 -1.912 1.00 98.38 101 ILE A N 1
ATOM 797 C CA . ILE A 1 101 ? 9.215 0.250 -1.490 1.00 98.38 101 ILE A CA 1
ATOM 798 C C . ILE A 1 101 ? 8.004 -0.195 -0.689 1.00 98.38 101 ILE A C 1
ATOM 800 O O . ILE A 1 101 ? 7.251 -1.060 -1.124 1.00 98.38 101 ILE A O 1
ATOM 804 N N . TYR A 1 102 ? 7.798 0.402 0.476 1.00 98.69 102 TYR A N 1
ATOM 805 C CA . TYR A 1 102 ? 6.651 0.084 1.311 1.00 98.69 102 TYR A CA 1
ATOM 806 C C . TYR A 1 102 ? 6.091 1.324 1.987 1.00 98.69 102 TYR A C 1
ATOM 808 O O . TYR A 1 102 ? 6.786 2.317 2.209 1.00 98.69 102 TYR A O 1
ATOM 816 N N . PHE A 1 103 ? 4.803 1.267 2.277 1.00 98.62 103 PHE A N 1
ATOM 817 C CA . PHE A 1 103 ? 4.043 2.339 2.902 1.00 98.62 103 PHE A CA 1
ATOM 818 C C . PHE A 1 103 ? 2.780 1.745 3.516 1.00 98.62 103 PHE A C 1
ATOM 820 O O . PHE A 1 103 ? 2.404 0.603 3.243 1.00 98.62 103 PHE A O 1
ATOM 827 N N . THR A 1 104 ? 2.133 2.519 4.373 1.00 98.31 104 THR A N 1
ATOM 828 C CA . THR A 1 104 ? 0.918 2.096 5.062 1.00 98.31 104 THR A CA 1
ATOM 829 C C . THR A 1 104 ? -0.222 3.053 4.786 1.00 98.31 104 THR A C 1
ATOM 831 O O . THR A 1 104 ? 0.013 4.219 4.464 1.00 98.31 104 THR A O 1
ATOM 834 N N . GLY A 1 105 ? -1.444 2.556 4.938 1.00 97.50 105 GLY A N 1
ATOM 835 C CA . GLY A 1 105 ? -2.652 3.361 4.858 1.00 97.50 105 GLY A CA 1
ATOM 836 C C . GLY A 1 105 ? -3.756 2.830 5.762 1.00 97.50 105 GLY A C 1
ATOM 837 O O . GLY A 1 105 ? -3.773 1.650 6.108 1.00 97.50 105 GLY A O 1
ATOM 838 N N . CYS A 1 106 ? -4.662 3.703 6.184 1.00 96.44 106 CYS A N 1
ATOM 839 C CA . CYS A 1 106 ? -5.769 3.356 7.067 1.00 96.44 106 CYS A CA 1
ATOM 840 C C . CYS A 1 106 ? -6.922 4.358 6.968 1.00 96.44 106 CYS A C 1
ATOM 842 O O . CYS A 1 106 ? -6.809 5.422 6.340 1.00 96.44 106 CYS A O 1
ATOM 844 N N . LYS A 1 107 ? -8.026 4.014 7.639 1.00 94.19 107 LYS A N 1
ATOM 845 C CA . LYS A 1 107 ? -9.187 4.888 7.759 1.00 94.19 107 LYS A CA 1
ATOM 846 C C . LYS A 1 107 ? -8.855 6.072 8.658 1.00 94.19 107 LYS A C 1
ATOM 848 O O . LYS A 1 107 ? -8.304 5.893 9.747 1.00 94.19 107 LYS A O 1
ATOM 853 N N . A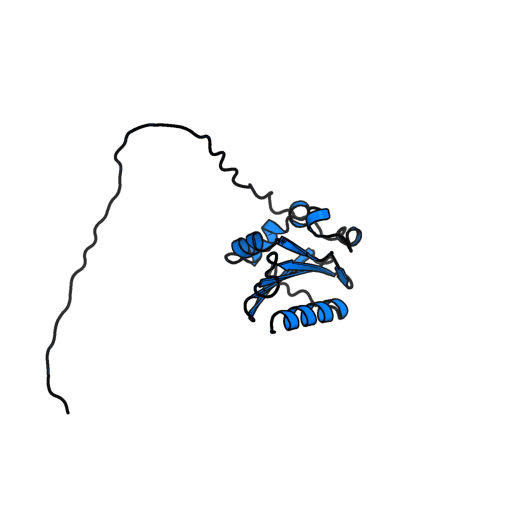LA A 1 108 ? -9.241 7.270 8.226 1.00 93.81 108 ALA A N 1
ATOM 854 C CA . ALA A 1 108 ? -8.978 8.482 8.990 1.00 93.81 108 ALA A CA 1
ATOM 855 C C . ALA A 1 108 ? -9.598 8.409 10.394 1.00 93.81 108 ALA A C 1
ATOM 857 O O . ALA A 1 108 ? -10.774 8.072 10.547 1.00 93.81 108 ALA A O 1
ATOM 858 N N . GLY A 1 109 ? -8.794 8.705 11.417 1.00 92.12 109 GLY A N 1
ATOM 859 C CA . GLY A 1 109 ? -9.199 8.617 12.824 1.00 92.12 109 GLY A CA 1
ATOM 860 C C . GLY A 1 109 ? -9.448 7.200 13.369 1.00 92.12 109 GLY A C 1
ATOM 861 O O . GLY A 1 109 ? -9.810 7.076 14.537 1.00 92.12 109 GLY A O 1
ATOM 862 N N . ASP A 1 110 ? -9.241 6.143 12.574 1.00 91.50 110 ASP A N 1
ATOM 863 C CA . ASP A 1 110 ? -9.528 4.751 12.960 1.00 91.50 110 ASP A CA 1
ATOM 864 C C . ASP A 1 110 ? -8.437 3.769 12.495 1.00 91.50 110 ASP A C 1
ATOM 866 O O . ASP A 1 110 ? -8.664 2.630 12.089 1.00 91.50 110 ASP A O 1
ATOM 870 N N . CYS A 1 111 ? -7.191 4.225 12.588 1.00 91.50 111 CYS A N 1
ATOM 871 C CA . CYS A 1 111 ? -6.002 3.512 12.126 1.00 91.50 111 CYS A CA 1
ATOM 872 C C . CYS A 1 111 ? -5.694 2.205 12.888 1.00 91.50 111 CYS A C 1
ATOM 874 O O . CYS A 1 111 ? -4.777 1.478 12.502 1.00 91.50 111 CYS A O 1
ATOM 876 N N . LYS A 1 112 ? -6.413 1.948 13.991 1.00 90.19 112 LYS A N 1
ATOM 877 C CA . LYS A 1 112 ? -6.283 0.769 14.862 1.00 90.19 112 LYS A CA 1
ATOM 878 C C . LYS A 1 112 ? -7.246 -0.365 14.517 1.00 90.19 112 LYS A C 1
ATOM 880 O O . LYS A 1 112 ? -6.980 -1.508 14.872 1.00 90.19 112 LYS A O 1
ATOM 885 N N . SER A 1 113 ? -8.401 -0.057 13.924 1.00 90.12 113 SER A N 1
ATOM 886 C CA . SER A 1 113 ? -9.400 -1.082 13.606 1.00 90.12 113 SER A CA 1
ATOM 887 C C . SER A 1 113 ? -9.124 -1.731 12.253 1.00 90.12 113 SER A C 1
ATOM 889 O O . SER A 1 113 ? -9.455 -2.902 12.052 1.00 90.12 113 SER A O 1
ATOM 891 N N . ASN A 1 114 ? -8.526 -0.969 11.333 1.00 92.81 114 ASN A N 1
ATOM 892 C CA . ASN A 1 114 ? -8.247 -1.390 9.974 1.00 92.81 114 ASN A CA 1
ATOM 893 C C . ASN A 1 114 ? -7.029 -0.648 9.403 1.00 92.81 114 ASN A C 1
ATOM 895 O O . ASN A 1 114 ? -7.073 0.563 9.167 1.00 92.81 114 ASN A O 1
ATOM 899 N N . ASN A 1 115 ? -5.951 -1.384 9.148 1.00 95.69 115 ASN A N 1
ATOM 900 C CA . ASN A 1 115 ? -4.706 -0.858 8.604 1.00 95.69 115 ASN A CA 1
ATOM 901 C C . ASN A 1 115 ? -4.199 -1.724 7.448 1.00 95.69 115 ASN A C 1
ATOM 903 O O . ASN A 1 115 ? -4.406 -2.940 7.414 1.00 95.69 115 ASN A O 1
ATOM 907 N N . TYR A 1 116 ? -3.507 -1.098 6.509 1.00 98.06 116 TYR A N 1
ATOM 908 C CA . TYR A 1 116 ? -2.934 -1.731 5.336 1.00 98.06 116 TYR A CA 1
ATOM 909 C C . TYR A 1 116 ? -1.439 -1.438 5.276 1.00 98.06 116 TYR A C 1
ATOM 911 O O . TYR A 1 116 ? -1.019 -0.291 5.393 1.00 98.06 116 TYR A O 1
ATOM 919 N N . PHE A 1 117 ? -0.639 -2.469 5.034 1.00 98.31 117 PHE A N 1
ATOM 920 C CA . PHE A 1 117 ? 0.787 -2.375 4.748 1.00 98.31 117 PHE A CA 1
ATOM 921 C C . PHE A 1 117 ? 1.008 -2.861 3.317 1.00 98.31 117 PHE A C 1
ATOM 923 O O . PHE A 1 117 ? 0.762 -4.028 3.015 1.00 98.31 117 PHE A O 1
ATOM 930 N N . ILE A 1 118 ? 1.428 -1.964 2.429 1.00 98.62 118 ILE A N 1
ATOM 931 C CA . ILE A 1 118 ? 1.645 -2.261 1.011 1.00 98.62 118 ILE A CA 1
ATOM 932 C C . ILE A 1 118 ? 3.141 -2.369 0.757 1.00 98.62 118 ILE A C 1
ATOM 934 O O . ILE A 1 118 ? 3.908 -1.499 1.171 1.00 98.62 118 ILE A O 1
ATOM 938 N N . VAL A 1 119 ? 3.538 -3.424 0.051 1.00 98.62 119 VAL A N 1
ATOM 939 C CA . VAL A 1 119 ? 4.914 -3.680 -0.377 1.00 98.62 119 VAL A CA 1
ATOM 940 C C . VAL A 1 119 ? 4.957 -3.773 -1.891 1.00 98.62 119 VAL A C 1
ATOM 942 O O . VAL A 1 119 ? 4.175 -4.504 -2.496 1.00 98.62 119 VAL A O 1
ATOM 945 N N . LEU A 1 120 ? 5.891 -3.042 -2.486 1.00 98.12 120 LEU A N 1
ATOM 946 C CA . LEU A 1 120 ? 6.194 -3.025 -3.906 1.00 98.12 120 LEU A CA 1
ATOM 947 C C . LEU A 1 120 ? 7.632 -3.513 -4.095 1.00 98.12 120 LEU A C 1
ATOM 949 O O . LEU A 1 120 ? 8.570 -2.882 -3.603 1.00 98.12 120 LEU A O 1
ATOM 953 N N . ASP A 1 121 ? 7.806 -4.613 -4.820 1.00 97.25 121 ASP A N 1
ATOM 954 C CA . ASP A 1 121 ? 9.128 -5.120 -5.191 1.00 97.25 121 ASP A CA 1
ATOM 955 C C . ASP A 1 121 ? 9.572 -4.492 -6.518 1.00 97.25 121 ASP A C 1
ATOM 957 O O . ASP A 1 121 ? 8.932 -4.675 -7.560 1.00 97.25 121 ASP A O 1
ATOM 961 N N . LEU A 1 122 ? 10.675 -3.741 -6.480 1.00 96.06 122 LEU A N 1
ATOM 962 C CA . LEU A 1 122 ? 11.201 -2.998 -7.627 1.00 96.06 122 LEU A CA 1
ATOM 963 C C . LEU A 1 122 ? 11.825 -3.895 -8.706 1.00 96.06 122 LEU A C 1
ATOM 965 O O . LEU A 1 122 ? 11.927 -3.494 -9.871 1.00 96.06 122 LEU A O 1
ATOM 969 N N . MET A 1 123 ? 12.251 -5.102 -8.335 1.00 95.06 123 MET A N 1
ATOM 970 C CA . MET A 1 123 ? 12.978 -6.019 -9.207 1.00 95.06 123 MET A CA 1
ATOM 971 C C . MET A 1 123 ? 12.033 -6.880 -10.024 1.00 95.06 123 MET A C 1
ATOM 973 O O . MET A 1 123 ? 12.210 -7.000 -11.239 1.00 95.06 123 MET A O 1
ATOM 977 N N . ILE A 1 124 ? 11.020 -7.448 -9.372 1.00 95.31 124 ILE A N 1
ATOM 978 C CA . ILE A 1 124 ? 10.044 -8.330 -10.026 1.00 95.31 124 ILE A CA 1
ATOM 979 C C . ILE A 1 124 ? 8.724 -7.628 -10.351 1.00 95.31 124 ILE A C 1
ATOM 981 O O . ILE A 1 124 ? 7.849 -8.230 -10.971 1.00 95.31 124 ILE A O 1
ATOM 985 N N . ASN A 1 125 ? 8.598 -6.346 -9.987 1.00 96.38 125 ASN A N 1
ATOM 986 C CA . ASN A 1 125 ? 7.423 -5.518 -10.234 1.00 96.38 125 ASN A CA 1
ATOM 987 C C . ASN A 1 125 ? 6.146 -6.161 -9.676 1.00 96.38 125 ASN A C 1
ATOM 989 O O . ASN A 1 125 ? 5.165 -6.288 -10.408 1.00 96.38 125 ASN A O 1
ATOM 993 N N . LYS A 1 126 ? 6.169 -6.592 -8.408 1.00 97.00 126 LYS A N 1
ATOM 994 C CA . LYS A 1 126 ? 5.040 -7.253 -7.726 1.00 97.00 126 LYS A CA 1
ATOM 995 C C . LYS A 1 126 ? 4.552 -6.483 -6.509 1.00 97.00 126 LYS A C 1
ATOM 997 O O . LYS A 1 126 ? 5.312 -5.711 -5.924 1.00 97.00 126 LYS A O 1
ATOM 1002 N N . ILE A 1 127 ? 3.287 -6.702 -6.159 1.00 98.19 127 ILE A N 1
ATOM 1003 C CA . ILE A 1 127 ? 2.609 -6.084 -5.019 1.00 98.19 127 ILE A CA 1
ATOM 1004 C C . ILE A 1 127 ? 2.189 -7.153 -4.016 1.00 98.19 127 ILE A C 1
ATOM 1006 O O . ILE A 1 127 ? 1.499 -8.105 -4.379 1.00 98.19 127 ILE A O 1
ATOM 1010 N N . ASN A 1 128 ? 2.495 -6.906 -2.744 1.00 98.44 128 ASN A N 1
ATOM 1011 C CA . ASN A 1 128 ? 1.830 -7.564 -1.626 1.00 98.44 128 ASN A CA 1
ATOM 1012 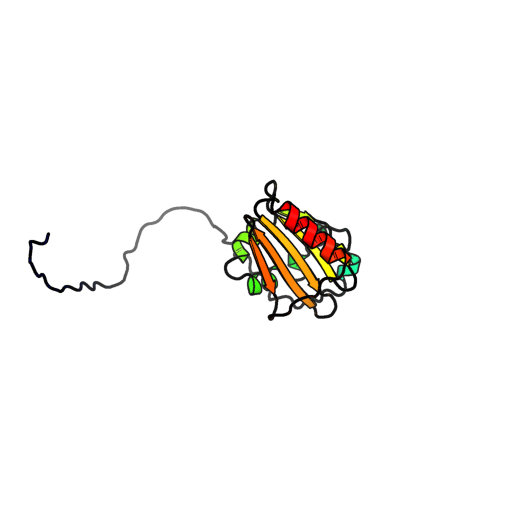C C . ASN A 1 128 ? 1.080 -6.534 -0.783 1.00 98.44 128 ASN A C 1
ATOM 1014 O O . ASN A 1 128 ? 1.588 -5.444 -0.514 1.00 98.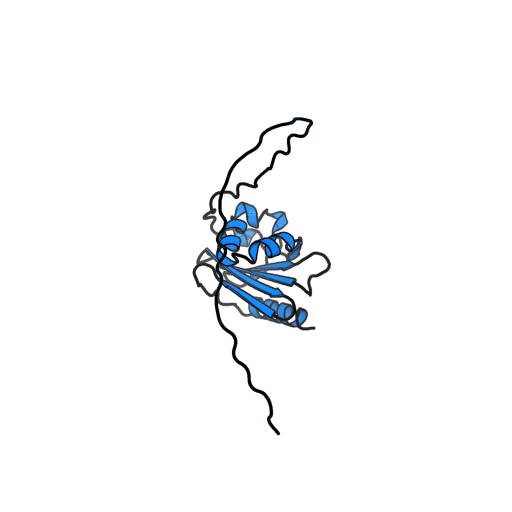44 128 ASN A O 1
ATOM 1018 N N . VAL A 1 129 ? -0.120 -6.895 -0.336 1.00 98.50 129 VAL A N 1
ATOM 1019 C CA . VAL A 1 129 ? -0.924 -6.092 0.590 1.00 98.50 129 VAL A CA 1
ATOM 1020 C C . VAL A 1 129 ? -1.186 -6.915 1.837 1.00 98.50 129 VAL A C 1
ATOM 1022 O O . VAL A 1 129 ? -1.708 -8.024 1.763 1.00 98.50 129 VAL A O 1
ATOM 1025 N N . TYR A 1 130 ? -0.858 -6.362 2.996 1.00 97.94 130 TYR A N 1
ATOM 1026 C CA . TYR A 1 130 ? -1.199 -6.946 4.285 1.00 97.94 130 TYR A CA 1
ATOM 1027 C C . TYR A 1 130 ? -2.264 -6.084 4.939 1.00 97.94 130 TYR A C 1
ATOM 1029 O O . TYR A 1 130 ? -2.060 -4.891 5.138 1.00 97.94 130 TYR A O 1
ATOM 1037 N N . ASN A 1 131 ? -3.403 -6.681 5.262 1.00 97.31 131 ASN A N 1
ATOM 1038 C CA . ASN A 1 131 ? -4.491 -6.022 5.961 1.00 97.31 131 ASN A CA 1
ATOM 1039 C C . ASN A 1 131 ? -4.566 -6.521 7.403 1.00 97.31 131 ASN A C 1
ATOM 1041 O O . ASN A 1 131 ? -4.739 -7.715 7.639 1.00 97.31 131 ASN A O 1
ATOM 1045 N N . PHE A 1 132 ? -4.472 -5.603 8.355 1.00 95.06 132 PHE A N 1
ATOM 1046 C CA . PHE A 1 132 ? -4.694 -5.853 9.770 1.00 95.06 132 PHE A CA 1
ATOM 1047 C C . PHE A 1 132 ? -6.036 -5.248 10.156 1.00 95.06 132 PHE A C 1
ATOM 1049 O O . PHE A 1 132 ? -6.173 -4.029 10.204 1.00 95.06 132 PHE A O 1
ATOM 1056 N N . LYS A 1 133 ? -7.032 -6.099 10.394 1.00 91.44 133 LYS A N 1
ATOM 1057 C CA . LYS A 1 133 ? -8.397 -5.679 10.697 1.00 91.44 133 LYS A CA 1
ATOM 1058 C C . LYS A 1 133 ? -8.931 -6.435 11.902 1.00 91.44 133 LYS A C 1
ATOM 1060 O O . LYS A 1 133 ? -8.993 -7.663 11.862 1.00 91.44 133 LYS A O 1
ATOM 1065 N N . ASN A 1 134 ? -9.368 -5.712 12.934 1.00 86.00 134 ASN A N 1
ATOM 1066 C CA . ASN A 1 134 ? -9.944 -6.280 14.160 1.00 86.00 134 ASN A CA 1
ATOM 1067 C C . ASN A 1 134 ? -9.110 -7.462 14.702 1.00 86.00 134 ASN A C 1
ATOM 1069 O O . ASN A 1 134 ? -9.618 -8.580 14.802 1.00 86.00 134 ASN A O 1
ATOM 1073 N N . GLU A 1 135 ? -7.814 -7.229 14.946 1.00 82.06 135 GLU A N 1
ATOM 1074 C CA . GLU A 1 135 ? -6.835 -8.219 15.445 1.00 82.06 135 GLU A CA 1
ATOM 1075 C C . GLU A 1 135 ? -6.519 -9.391 14.491 1.00 82.06 135 GLU A C 1
ATOM 1077 O O . GLU A 1 135 ? -5.754 -10.296 14.831 1.00 82.06 135 GLU A O 1
ATOM 1082 N N . LYS A 1 136 ? -7.065 -9.396 13.268 1.00 88.69 136 LYS A N 1
ATOM 1083 C CA . LYS A 1 136 ? -6.792 -10.421 12.252 1.00 88.69 136 LYS A CA 1
ATOM 1084 C C . LYS A 1 136 ? -5.925 -9.859 11.135 1.00 88.69 136 LYS A C 1
ATOM 1086 O O . LYS A 1 136 ? -6.250 -8.836 10.540 1.00 88.69 136 LYS A O 1
ATOM 1091 N N . GLY A 1 137 ? -4.848 -10.571 10.817 1.00 92.69 137 GLY A N 1
ATOM 1092 C CA . GLY A 1 137 ? -4.018 -10.307 9.644 1.00 92.69 137 GLY A CA 1
ATOM 1093 C C . GLY A 1 137 ? -4.481 -11.119 8.436 1.00 92.69 137 GLY A C 1
ATOM 1094 O O . GLY A 1 137 ? -4.732 -12.318 8.553 1.00 92.69 137 GLY A O 1
ATOM 1095 N N . ARG A 1 138 ? -4.561 -10.480 7.271 1.00 96.19 138 ARG A N 1
ATOM 1096 C CA . ARG A 1 138 ? -4.715 -11.120 5.958 1.00 96.19 138 ARG A CA 1
ATOM 1097 C C . ARG A 1 138 ? -3.614 -10.638 5.026 1.00 96.19 138 ARG A C 1
ATOM 1099 O O . ARG A 1 138 ? -3.241 -9.470 5.086 1.00 96.19 138 ARG A O 1
ATOM 1106 N N . SER A 1 139 ? -3.104 -11.523 4.178 1.00 97.38 139 SER A N 1
ATOM 1107 C CA . SER A 1 139 ? -2.165 -11.184 3.109 1.00 97.38 139 SER A CA 1
ATOM 1108 C C . SER A 1 139 ? -2.812 -11.416 1.749 1.00 97.38 139 SER A C 1
ATOM 1110 O O . SER A 1 139 ? -3.583 -12.358 1.565 1.00 97.38 139 SER A O 1
ATOM 1112 N N . TYR A 1 140 ? -2.482 -10.543 0.808 1.00 98.38 140 TYR A N 1
ATOM 1113 C CA . TYR A 1 140 ? -2.855 -10.629 -0.595 1.00 98.38 140 TYR A CA 1
ATOM 1114 C C . TYR A 1 140 ? -1.578 -10.514 -1.413 1.00 98.38 140 TYR A C 1
ATOM 1116 O O . TYR A 1 140 ? -0.778 -9.601 -1.194 1.00 98.38 140 TYR A O 1
ATOM 1124 N N . GLU A 1 141 ? -1.387 -11.458 -2.323 1.00 98.12 141 GLU A N 1
ATOM 1125 C CA . GLU A 1 141 ? -0.145 -11.647 -3.064 1.00 98.12 141 GLU A CA 1
ATOM 1126 C C . GLU A 1 141 ? -0.462 -11.662 -4.550 1.00 98.12 141 GLU A C 1
ATOM 1128 O O . GLU A 1 141 ? -1.298 -12.442 -5.015 1.00 98.12 141 GLU A O 1
ATOM 1133 N N . GLU A 1 142 ? 0.209 -10.802 -5.303 1.00 97.38 142 GLU A N 1
ATOM 1134 C CA . GLU A 1 142 ? 0.075 -10.788 -6.751 1.00 97.38 142 GLU A CA 1
ATOM 1135 C C . GLU A 1 142 ? 0.744 -12.018 -7.366 1.00 97.38 142 GLU A C 1
ATOM 1137 O O . GLU A 1 142 ? 1.907 -12.320 -7.094 1.00 97.38 142 GLU A O 1
ATOM 1142 N N . ASP A 1 143 ? -0.008 -12.748 -8.192 1.00 95.38 143 ASP A N 1
ATOM 1143 C CA . ASP A 1 143 ? 0.417 -13.996 -8.834 1.00 95.38 143 ASP A CA 1
ATOM 1144 C C . ASP A 1 143 ? 1.030 -15.020 -7.860 1.00 95.38 143 ASP A C 1
ATOM 1146 O O . ASP A 1 143 ? 1.989 -15.713 -8.200 1.00 95.38 143 ASP A O 1
ATOM 1150 N N . HIS A 1 144 ? 0.504 -15.098 -6.630 1.00 95.19 144 HIS A N 1
ATOM 1151 C CA . HIS A 1 144 ? 1.002 -15.986 -5.566 1.00 95.19 144 HIS A CA 1
ATOM 1152 C C . HIS A 1 144 ? 2.486 -15.773 -5.214 1.00 95.19 144 HIS A C 1
ATOM 1154 O O . HIS A 1 144 ? 3.167 -16.689 -4.746 1.00 95.19 144 HIS A O 1
ATOM 1160 N N . THR A 1 145 ? 3.013 -14.575 -5.475 1.00 95.81 145 THR A N 1
ATOM 1161 C CA . THR A 1 145 ? 4.408 -14.242 -5.202 1.00 95.81 145 THR A CA 1
ATOM 1162 C C . THR A 1 145 ? 4.552 -13.639 -3.810 1.00 95.81 145 THR A C 1
ATOM 1164 O O . THR A 1 145 ? 4.130 -12.517 -3.549 1.00 95.81 145 THR A O 1
ATOM 1167 N N . VAL A 1 146 ? 5.218 -14.361 -2.911 1.00 96.44 146 VAL A N 1
ATOM 1168 C CA . VAL A 1 146 ? 5.557 -13.848 -1.580 1.00 96.44 146 VAL A CA 1
ATOM 1169 C C . VAL A 1 146 ? 6.812 -12.976 -1.669 1.00 96.44 146 VAL A C 1
ATOM 1171 O O . VAL A 1 146 ? 7.903 -13.474 -1.947 1.00 96.44 146 VAL A O 1
ATOM 1174 N N . ILE A 1 147 ? 6.676 -11.680 -1.385 1.00 95.88 147 ILE A N 1
ATOM 1175 C CA . ILE A 1 147 ? 7.801 -10.749 -1.276 1.00 95.88 147 ILE A CA 1
ATOM 1176 C C . ILE A 1 147 ? 8.481 -10.943 0.084 1.00 95.88 147 ILE A C 1
ATOM 1178 O O . ILE A 1 147 ? 7.856 -10.812 1.139 1.00 95.88 147 ILE A O 1
ATOM 1182 N N . GLY A 1 148 ? 9.778 -11.254 0.063 1.00 93.25 148 GLY A N 1
ATOM 1183 C CA . GLY A 1 148 ? 10.592 -11.361 1.272 1.00 93.25 148 GLY A CA 1
ATOM 1184 C C . GLY A 1 148 ? 10.806 -9.998 1.931 1.00 93.25 148 GLY A C 1
ATOM 1185 O O . GLY A 1 148 ? 11.054 -9.005 1.250 1.00 93.25 148 GLY A O 1
ATOM 1186 N N . MET A 1 149 ? 10.740 -9.949 3.264 1.00 93.75 149 MET A N 1
ATOM 1187 C CA . MET A 1 149 ? 10.934 -8.709 4.015 1.00 93.75 149 MET A CA 1
ATOM 1188 C C . MET A 1 149 ? 12.380 -8.569 4.504 1.00 93.75 149 MET A C 1
ATOM 1190 O O . MET A 1 149 ? 12.821 -9.407 5.293 1.00 93.75 149 MET A O 1
ATOM 1194 N N . PRO A 1 150 ? 13.136 -7.531 4.096 1.00 95.31 150 PRO A N 1
ATOM 1195 C CA . PRO A 1 150 ? 14.421 -7.241 4.718 1.00 95.31 150 PRO A CA 1
ATOM 1196 C C . PRO A 1 150 ? 14.227 -6.708 6.149 1.00 95.31 150 PRO A C 1
ATOM 1198 O O . PRO A 1 150 ? 13.104 -6.443 6.592 1.00 95.31 150 PRO A O 1
ATOM 1201 N N . PHE A 1 151 ? 15.319 -6.614 6.913 1.00 94.38 151 PHE A N 1
ATOM 1202 C CA . PHE A 1 151 ? 15.258 -6.411 8.366 1.00 94.38 151 PHE A CA 1
ATOM 1203 C C . PHE A 1 151 ? 14.511 -5.140 8.783 1.00 94.38 151 PHE A C 1
ATOM 1205 O O . PHE A 1 151 ? 13.629 -5.209 9.633 1.00 94.38 151 PHE A O 1
ATOM 1212 N N . LYS A 1 152 ? 14.795 -3.993 8.157 1.00 96.00 152 LYS A N 1
ATOM 1213 C CA . LYS A 1 152 ? 14.169 -2.724 8.551 1.00 96.00 152 LYS A CA 1
ATOM 1214 C C . LYS A 1 152 ? 12.675 -2.712 8.214 1.00 96.00 152 LYS A C 1
ATOM 1216 O O . LYS A 1 152 ? 11.875 -2.209 9.002 1.00 96.00 152 LYS A O 1
ATOM 1221 N N . MET A 1 153 ? 12.282 -3.261 7.065 1.00 97.75 153 MET A N 1
ATOM 1222 C CA . MET A 1 153 ? 10.869 -3.418 6.719 1.00 97.75 153 MET A CA 1
ATOM 1223 C C . MET A 1 153 ? 10.163 -4.384 7.677 1.00 97.75 153 MET A C 1
ATOM 1225 O O . MET A 1 153 ? 9.028 -4.125 8.072 1.00 97.75 153 MET A O 1
ATOM 1229 N N . THR A 1 154 ? 10.842 -5.460 8.084 1.00 97.31 154 THR A N 1
ATOM 1230 C CA . THR A 1 154 ? 10.323 -6.421 9.065 1.00 97.31 154 THR A CA 1
ATOM 1231 C C . THR A 1 154 ? 10.036 -5.738 10.398 1.00 97.31 154 THR A C 1
ATOM 1233 O O . THR A 1 154 ? 8.944 -5.907 10.932 1.00 97.31 154 THR A O 1
ATOM 1236 N N . ASP A 1 155 ? 10.955 -4.921 10.909 1.00 97.62 155 ASP A N 1
ATOM 1237 C CA . ASP A 1 155 ? 10.755 -4.194 12.168 1.00 97.62 155 ASP A CA 1
ATOM 1238 C C . ASP A 1 155 ? 9.534 -3.262 12.102 1.00 97.62 155 ASP A C 1
ATOM 1240 O O . ASP A 1 155 ? 8.685 -3.270 12.998 1.00 97.62 155 ASP A O 1
ATOM 1244 N N . ASP A 1 156 ? 9.398 -2.503 11.008 1.00 97.19 156 ASP A N 1
ATOM 1245 C CA . ASP A 1 156 ? 8.242 -1.629 10.773 1.00 97.19 156 ASP A CA 1
ATOM 1246 C C . ASP A 1 156 ? 6.926 -2.427 10.684 1.00 97.19 156 ASP A C 1
ATOM 1248 O O . ASP A 1 156 ? 5.910 -2.018 11.252 1.00 97.19 156 ASP A O 1
ATOM 1252 N N . PHE A 1 157 ? 6.938 -3.575 10.002 1.00 96.81 157 PHE A N 1
ATOM 1253 C CA . PHE A 1 157 ? 5.783 -4.465 9.883 1.00 96.81 157 PHE A CA 1
ATOM 1254 C C . PHE A 1 157 ? 5.361 -5.041 11.241 1.00 96.81 157 PHE A C 1
ATOM 1256 O O . PHE A 1 157 ? 4.174 -5.048 11.578 1.00 96.81 157 PHE A O 1
ATOM 1263 N N . MET A 1 158 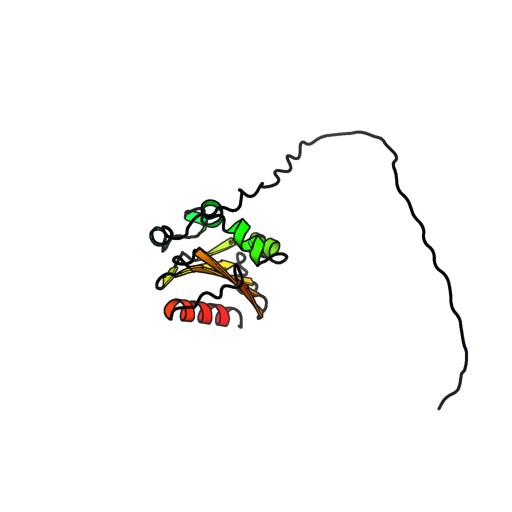? 6.323 -5.505 12.046 1.00 95.44 158 MET A N 1
ATOM 1264 C CA . MET A 1 158 ? 6.053 -6.069 13.371 1.00 95.44 158 MET A CA 1
ATOM 1265 C C . MET A 1 158 ? 5.508 -5.010 14.323 1.00 95.44 158 MET A C 1
ATOM 1267 O O . MET A 1 158 ? 4.522 -5.272 15.013 1.00 95.44 158 MET A O 1
ATOM 1271 N N . LYS A 1 159 ? 6.085 -3.804 14.304 1.00 94.56 159 LYS A N 1
ATOM 1272 C CA . LYS A 1 159 ? 5.584 -2.673 15.086 1.00 94.56 159 LYS A CA 1
ATOM 1273 C C . LYS A 1 159 ? 4.137 -2.346 14.727 1.00 94.56 159 LYS A C 1
ATOM 1275 O O . LYS A 1 159 ? 3.310 -2.227 15.628 1.00 94.56 159 LYS A O 1
ATOM 1280 N N . LEU A 1 160 ? 3.821 -2.255 13.432 1.00 93.25 160 LEU A N 1
ATOM 1281 C CA . LEU A 1 160 ? 2.449 -2.009 12.995 1.00 93.25 160 LEU A CA 1
ATOM 1282 C C . LEU A 1 160 ? 1.513 -3.104 13.519 1.00 93.25 160 LEU A C 1
ATOM 1284 O O . LEU A 1 160 ? 0.504 -2.798 14.140 1.00 93.25 160 LEU A O 1
ATOM 1288 N N . ARG A 1 161 ? 1.865 -4.382 13.341 1.00 92.19 161 ARG A N 1
ATOM 1289 C CA . ARG A 1 161 ? 1.057 -5.512 13.828 1.00 92.19 161 ARG A CA 1
ATOM 1290 C C . ARG A 1 161 ? 0.803 -5.447 15.339 1.00 92.19 161 ARG A C 1
ATOM 1292 O O . ARG A 1 161 ? -0.309 -5.723 15.784 1.00 92.19 161 ARG A O 1
ATOM 1299 N N . GLU A 1 162 ? 1.814 -5.096 16.128 1.00 92.00 162 GLU A N 1
ATOM 1300 C CA . GLU A 1 162 ? 1.679 -4.934 17.580 1.00 92.00 162 GLU A CA 1
ATOM 1301 C C . GLU A 1 162 ? 0.750 -3.777 17.961 1.00 92.00 162 GLU A C 1
ATOM 1303 O O . GLU A 1 162 ? 0.007 -3.890 18.932 1.00 92.00 162 GLU A O 1
ATOM 1308 N N . GLU A 1 163 ? 0.763 -2.676 17.207 1.00 89.69 163 GLU A N 1
ATOM 1309 C CA . GLU A 1 163 ? -0.153 -1.545 17.407 1.00 89.69 163 GLU A CA 1
ATOM 1310 C C . GLU A 1 163 ? -1.618 -1.917 17.127 1.00 89.69 163 GLU A C 1
ATOM 1312 O O . GLU A 1 163 ? -2.506 -1.346 17.753 1.00 89.69 163 GLU A O 1
ATOM 1317 N N . GLN A 1 164 ? -1.865 -2.891 16.242 1.00 86.31 164 GLN A N 1
ATOM 1318 C CA . GLN A 1 164 ? -3.207 -3.400 15.911 1.00 86.31 164 GLN A CA 1
ATOM 1319 C C . GLN A 1 164 ? -3.699 -4.510 16.858 1.00 86.31 164 GLN A C 1
ATOM 1321 O O . GLN A 1 164 ? -4.825 -4.979 16.721 1.00 86.31 164 GLN A O 1
ATOM 1326 N N . SER A 1 165 ? -2.849 -4.967 17.783 1.00 82.62 165 SER A N 1
ATOM 1327 C CA . SER A 1 165 ? -3.152 -6.054 18.730 1.00 82.62 165 SER A CA 1
ATOM 1328 C C . SER A 1 165 ? -3.390 -5.549 20.164 1.00 82.62 165 SER A C 1
ATOM 1330 O O . SER A 1 165 ? -3.374 -6.347 21.101 1.00 82.62 165 SER A O 1
ATOM 1332 N N . LYS A 1 166 ? -3.516 -4.228 20.353 1.00 67.81 166 LYS A N 1
ATOM 1333 C CA . LYS A 1 166 ? -3.627 -3.537 21.649 1.00 67.81 166 LYS A CA 1
ATOM 1334 C C . LYS A 1 166 ? -4.896 -2.702 21.730 1.00 67.81 166 LYS A C 1
ATOM 1336 O O . LYS A 1 166 ? -5.525 -2.743 22.807 1.00 67.81 166 LYS A O 1
#

Sequence (166 aa):
MKYFTVITVLILLICSCKNNSSNDGDMQTTDSADTAMTLPPASTANFKDLEKHVGKLPKEIDLFQKYGLYSRIEDIMKSDFAEFKENWNEETPLKKDGEMIYFTGCKAGDCKSNNYFIVLDLMINKINVYNFKNEKGRSYEEDHTVIGMPFKMTDDFMKLREEQSK